Protein AF-A0A3D3I7X6-F1 (afdb_monomer_lite)

Foldseek 3Di:
DDDDVVVVVVVVVVVVVVVVVVQVVLCVLLVHHDDPVDPVRVCCSVCVVVVPDPDPPPDPDD

Radius of gyration: 16.9 Å; chains: 1; bounding box: 46×20×40 Å

Structure (mmCIF, N/CA/C/O backbone):
data_AF-A0A3D3I7X6-F1
#
_entry.id   AF-A0A3D3I7X6-F1
#
loop_
_atom_site.group_PDB
_atom_site.id
_atom_site.type_symbol
_atom_site.label_atom_id
_atom_site.label_alt_id
_atom_site.label_comp_id
_atom_site.label_asym_id
_atom_site.label_entity_id
_atom_site.label_seq_id
_atom_site.pdbx_PDB_ins_code
_atom_site.Cartn_x
_atom_site.Cartn_y
_atom_site.Cartn_z
_atom_site.occupancy
_atom_site.B_iso_or_equiv
_atom_site.auth_seq_id
_atom_site.auth_comp_id
_atom_site.auth_asym_id
_atom_site.auth_atom_id
_atom_site.pdbx_PDB_model_num
ATOM 1 N N . VAL A 1 1 ? 30.604 -12.515 -11.355 1.00 53.25 1 VAL A N 1
ATOM 2 C CA . VAL A 1 1 ? 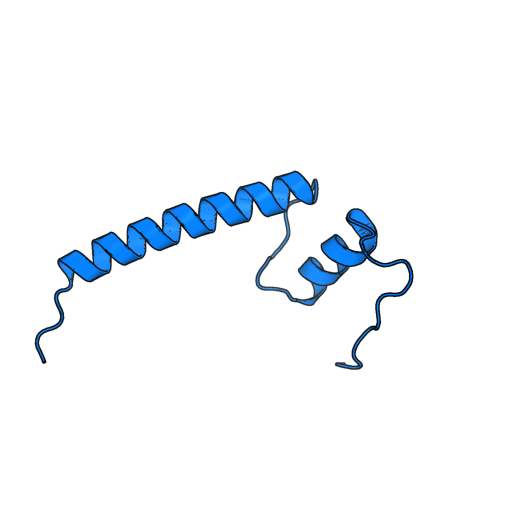29.179 -12.418 -11.748 1.00 53.25 1 VAL A CA 1
ATOM 3 C C . VAL A 1 1 ? 28.926 -10.985 -12.194 1.00 53.25 1 VAL A C 1
ATOM 5 O O . VAL A 1 1 ? 29.156 -10.092 -11.389 1.00 53.25 1 VAL A O 1
ATOM 8 N N . LYS A 1 2 ? 28.584 -10.742 -13.468 1.00 73.88 2 LYS A N 1
ATOM 9 C CA . LYS A 1 2 ? 28.169 -9.411 -13.945 1.00 73.88 2 LYS A CA 1
ATOM 10 C C . LYS A 1 2 ? 26.657 -9.328 -13.781 1.00 73.88 2 LYS A C 1
ATOM 12 O O . LYS A 1 2 ? 25.945 -10.159 -14.331 1.00 73.88 2 LYS A O 1
ATOM 17 N N . VAL A 1 3 ? 26.210 -8.389 -12.965 1.00 74.88 3 VAL A N 1
ATOM 18 C CA . VAL A 1 3 ? 24.794 -8.132 -12.725 1.00 74.88 3 VAL A CA 1
ATOM 19 C C . VAL A 1 3 ? 24.363 -7.044 -13.700 1.00 74.88 3 VAL A C 1
ATOM 21 O O . VAL A 1 3 ? 25.011 -6.002 -13.771 1.00 74.88 3 VAL A O 1
ATOM 24 N N . ASP A 1 4 ? 23.317 -7.314 -14.476 1.00 80.38 4 ASP A N 1
ATOM 25 C CA . ASP A 1 4 ? 22.751 -6.361 -15.427 1.00 80.38 4 ASP A CA 1
ATOM 26 C C . ASP A 1 4 ? 21.926 -5.317 -14.666 1.00 80.38 4 ASP A C 1
ATOM 28 O O . ASP A 1 4 ? 20.783 -5.548 -14.262 1.00 80.38 4 ASP A O 1
ATOM 32 N N . THR A 1 5 ? 22.558 -4.180 -14.392 1.00 84.62 5 THR A N 1
ATOM 33 C CA . THR A 1 5 ? 21.979 -3.092 -13.600 1.00 84.62 5 THR A CA 1
ATOM 34 C C . THR A 1 5 ? 20.807 -2.412 -14.298 1.00 84.62 5 THR A C 1
ATOM 36 O O . THR A 1 5 ? 19.951 -1.849 -13.621 1.00 84.62 5 THR A O 1
ATOM 39 N N . GLU A 1 6 ? 20.757 -2.460 -15.628 1.00 84.75 6 GLU A N 1
ATOM 40 C CA . GLU A 1 6 ? 19.731 -1.797 -16.434 1.00 84.75 6 GLU A CA 1
ATOM 41 C C . GLU A 1 6 ? 18.415 -2.579 -16.362 1.00 84.75 6 GLU A C 1
ATOM 43 O O . GLU A 1 6 ? 17.360 -2.024 -16.046 1.00 84.75 6 GLU A O 1
ATOM 48 N N . THR A 1 7 ? 18.505 -3.904 -16.507 1.00 83.25 7 THR A N 1
ATOM 49 C CA . THR A 1 7 ? 17.361 -4.807 -16.322 1.00 83.25 7 THR A CA 1
ATOM 50 C C . THR A 1 7 ? 16.835 -4.748 -14.885 1.00 83.25 7 THR A C 1
ATOM 52 O O . THR A 1 7 ? 15.627 -4.675 -14.661 1.00 83.25 7 THR A O 1
ATOM 55 N N . LEU A 1 8 ? 17.729 -4.715 -13.893 1.00 84.25 8 LEU A N 1
ATOM 56 C CA . LEU A 1 8 ? 17.353 -4.563 -12.483 1.00 84.25 8 LEU A CA 1
ATOM 57 C C . LEU A 1 8 ? 16.666 -3.229 -12.187 1.00 84.25 8 LEU A C 1
ATOM 59 O O . LEU A 1 8 ? 15.713 -3.204 -11.409 1.00 84.25 8 LEU A O 1
ATOM 63 N N . ALA A 1 9 ? 17.121 -2.134 -12.800 1.00 86.88 9 ALA A N 1
ATOM 64 C CA . ALA A 1 9 ? 16.485 -0.831 -12.649 1.00 86.88 9 ALA A CA 1
ATOM 65 C C . ALA A 1 9 ? 15.061 -0.840 -13.222 1.00 86.88 9 ALA A C 1
ATOM 67 O O . ALA A 1 9 ? 14.133 -0.403 -12.541 1.00 86.88 9 ALA A O 1
ATOM 68 N N . TRP A 1 10 ? 14.869 -1.423 -14.409 1.00 88.62 10 TRP A N 1
ATOM 69 C CA . TRP A 1 10 ? 13.544 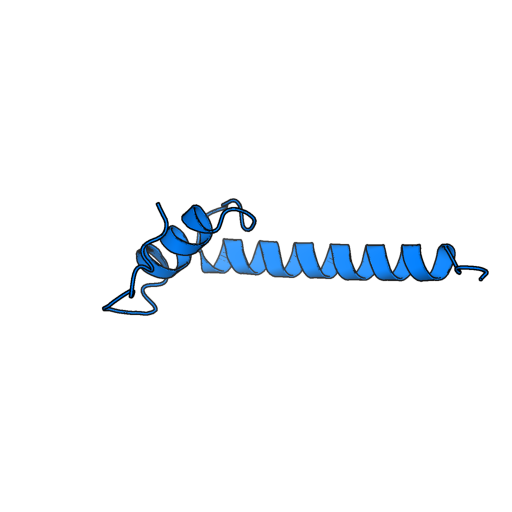-1.577 -15.018 1.00 88.62 10 TRP A CA 1
ATOM 70 C C . TRP A 1 10 ? 12.600 -2.437 -14.160 1.00 88.62 10 TRP A C 1
ATOM 72 O O . TRP A 1 10 ? 11.459 -2.045 -13.909 1.00 88.62 10 TRP A O 1
ATOM 82 N N . MET A 1 11 ? 13.079 -3.575 -13.645 1.00 85.44 11 MET A N 1
ATOM 83 C CA . MET A 1 11 ? 12.284 -4.429 -12.749 1.00 85.44 11 MET A CA 1
ATOM 84 C C . MET A 1 11 ? 11.941 -3.712 -11.440 1.00 85.44 11 MET A C 1
ATOM 86 O O . MET A 1 11 ? 10.812 -3.812 -10.962 1.00 85.44 11 MET A O 1
ATOM 90 N N . SER A 1 12 ? 12.895 -2.968 -10.875 1.00 88.88 12 SER A N 1
ATOM 91 C CA . SER A 1 12 ? 12.690 -2.158 -9.671 1.00 88.88 12 SER A CA 1
ATOM 92 C C . SER A 1 12 ? 11.610 -1.095 -9.890 1.00 88.88 12 SER A C 1
ATOM 94 O O . SER A 1 12 ? 10.719 -0.939 -9.055 1.00 88.88 12 SER A O 1
ATOM 96 N N . GLU A 1 13 ? 11.620 -0.412 -11.038 1.00 90.56 13 GLU A N 1
ATOM 97 C CA . GLU A 1 13 ? 10.585 0.563 -11.396 1.00 90.56 13 GLU A CA 1
ATOM 98 C C . GLU A 1 13 ? 9.202 -0.073 -11.577 1.00 90.56 13 GLU A C 1
ATOM 100 O O . GLU A 1 13 ? 8.209 0.482 -11.097 1.00 90.56 13 GLU A O 1
ATOM 105 N 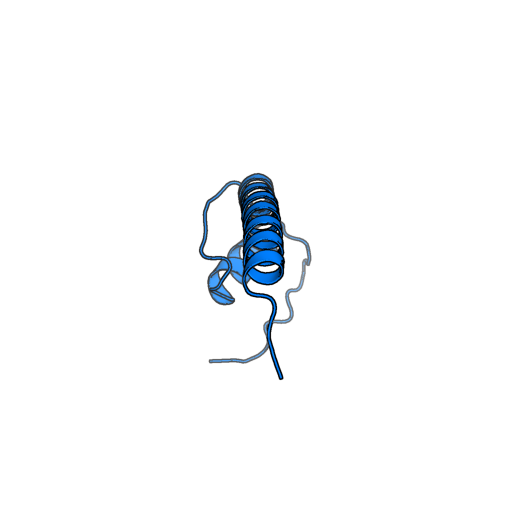N . GLY A 1 14 ? 9.129 -1.234 -12.236 1.00 90.25 14 GLY A N 1
ATOM 106 C CA . GLY A 1 14 ? 7.882 -1.987 -12.393 1.00 90.25 14 GLY A CA 1
ATOM 107 C C . GLY A 1 14 ? 7.292 -2.392 -11.042 1.00 90.25 14 GLY A C 1
ATOM 108 O O . GLY A 1 14 ? 6.153 -2.044 -10.731 1.00 90.25 14 GLY A O 1
ATOM 109 N N . LEU A 1 15 ? 8.109 -3.018 -10.191 1.00 87.38 15 LEU A N 1
ATOM 110 C CA . LEU A 1 15 ? 7.728 -3.410 -8.832 1.00 87.38 15 LEU A CA 1
ATOM 111 C C . LEU A 1 15 ? 7.300 -2.210 -7.984 1.00 87.38 15 LEU A C 1
ATOM 113 O O . LEU A 1 15 ? 6.345 -2.309 -7.215 1.00 87.38 15 LEU A O 1
ATOM 117 N N . LYS A 1 16 ? 7.977 -1.067 -8.128 1.00 89.25 16 LYS A N 1
ATOM 118 C CA . LYS A 1 16 ? 7.617 0.157 -7.410 1.00 89.25 16 LYS A CA 1
ATOM 119 C C . LYS A 1 16 ? 6.242 0.671 -7.838 1.00 89.25 16 LYS A C 1
ATOM 121 O O . LYS A 1 16 ? 5.425 0.970 -6.969 1.00 89.25 16 LYS A O 1
ATOM 126 N N . LYS A 1 17 ? 5.954 0.719 -9.143 1.00 92.19 17 LYS A N 1
ATOM 127 C CA . LYS A 1 17 ? 4.629 1.107 -9.661 1.00 92.19 17 LYS A CA 1
ATOM 128 C C . LYS A 1 17 ? 3.527 0.164 -9.188 1.00 92.19 17 LYS A C 1
ATOM 130 O O . LYS A 1 17 ? 2.466 0.633 -8.777 1.00 92.19 17 LYS A O 1
ATOM 135 N N . ASP A 1 18 ? 3.779 -1.139 -9.221 1.00 90.31 18 ASP A N 1
ATOM 136 C CA . ASP A 1 18 ? 2.813 -2.134 -8.756 1.00 90.31 18 ASP A CA 1
ATOM 137 C C . ASP A 1 18 ? 2.562 -2.001 -7.250 1.00 90.31 18 ASP A C 1
ATOM 139 O O . ASP A 1 18 ? 1.410 -1.990 -6.814 1.00 90.31 18 ASP A O 1
ATOM 143 N N . SER A 1 19 ? 3.619 -1.797 -6.460 1.00 87.38 19 SER A N 1
ATOM 144 C CA . SER A 1 19 ? 3.519 -1.541 -5.020 1.00 87.38 19 SER A CA 1
ATOM 145 C C . SER A 1 19 ? 2.690 -0.286 -4.721 1.00 87.38 19 SER A C 1
ATOM 147 O O . SER A 1 19 ? 1.761 -0.334 -3.916 1.00 87.38 19 SER A O 1
ATOM 149 N N . GLU A 1 20 ? 2.939 0.819 -5.433 1.00 88.88 20 GLU A N 1
ATOM 150 C CA . GLU A 1 20 ? 2.161 2.058 -5.296 1.00 88.88 20 GLU A CA 1
ATOM 151 C C . GLU A 1 20 ? 0.687 1.872 -5.687 1.00 88.88 20 GLU A C 1
ATOM 153 O O . GLU A 1 20 ? -0.206 2.440 -5.049 1.00 88.88 20 GLU A O 1
ATOM 158 N N . LYS A 1 21 ? 0.407 1.072 -6.723 1.00 91.06 21 LYS A N 1
ATOM 159 C CA . LYS A 1 21 ? -0.963 0.760 -7.146 1.00 91.06 21 LYS A CA 1
ATOM 160 C C . LYS A 1 21 ? -1.705 -0.030 -6.068 1.00 91.06 21 LYS A C 1
ATOM 162 O O . LYS A 1 21 ? -2.801 0.372 -5.676 1.00 91.06 21 LYS A O 1
ATOM 167 N N . VAL A 1 22 ? -1.092 -1.097 -5.557 1.00 87.44 22 VAL A N 1
ATOM 168 C CA . VAL A 1 22 ? -1.660 -1.919 -4.477 1.00 87.44 22 VAL A CA 1
ATOM 169 C C . VAL A 1 22 ? -1.857 -1.084 -3.212 1.00 87.44 22 VAL A C 1
ATOM 171 O O . VAL A 1 22 ? -2.910 -1.157 -2.586 1.00 87.44 22 VAL A O 1
ATOM 174 N N . GLN A 1 23 ? -0.898 -0.226 -2.866 1.00 86.00 23 GLN A N 1
ATOM 175 C CA . GLN A 1 23 ? -0.996 0.678 -1.720 1.00 86.00 23 GLN A CA 1
ATOM 176 C C . GLN A 1 23 ? -2.198 1.629 -1.834 1.00 86.00 23 GLN A C 1
ATOM 178 O O . GLN A 1 23 ? -2.961 1.774 -0.878 1.00 86.00 23 GLN A O 1
ATOM 183 N N . LYS A 1 24 ? -2.434 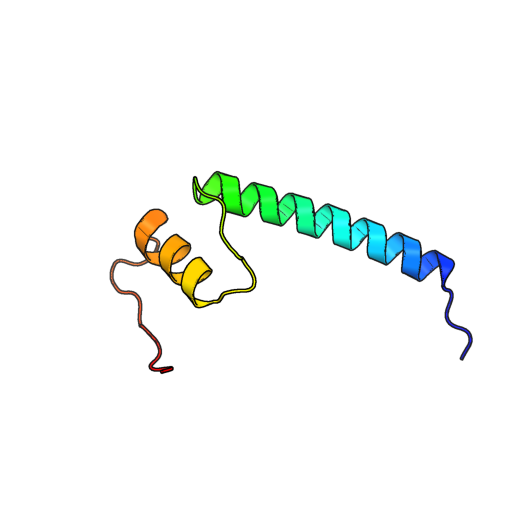2.218 -3.012 1.00 87.75 24 LYS A N 1
ATOM 184 C CA . LYS A 1 24 ? -3.620 3.059 -3.255 1.00 87.75 24 LYS A CA 1
ATOM 185 C C . LYS A 1 24 ? -4.924 2.271 -3.171 1.00 87.75 24 LYS A C 1
ATOM 187 O O . LYS A 1 24 ? -5.903 2.779 -2.627 1.00 87.75 24 LYS A O 1
ATOM 192 N N . GLU A 1 25 ? -4.956 1.050 -3.697 1.00 87.81 25 GLU A N 1
ATOM 193 C CA . GLU A 1 25 ? -6.126 0.173 -3.579 1.00 87.81 25 GLU A CA 1
ATOM 194 C C . GLU A 1 25 ? -6.413 -0.181 -2.115 1.00 87.81 25 GLU A C 1
ATOM 196 O O . GLU A 1 25 ? -7.562 -0.081 -1.688 1.00 87.81 25 GLU A O 1
ATOM 201 N N . ILE A 1 26 ? -5.380 -0.483 -1.322 1.00 84.25 26 ILE A N 1
ATOM 202 C CA . ILE A 1 26 ? -5.495 -0.730 0.121 1.00 84.25 26 ILE A CA 1
ATOM 203 C C . ILE A 1 26 ? -6.096 0.487 0.831 1.00 84.25 26 ILE A C 1
ATOM 205 O O . ILE A 1 26 ? -7.053 0.328 1.584 1.00 84.25 26 ILE A O 1
ATOM 209 N N . TYR A 1 27 ? -5.599 1.698 0.567 1.00 86.75 27 TYR A N 1
ATOM 210 C CA . TYR A 1 27 ? -6.140 2.919 1.181 1.00 86.75 27 TYR A CA 1
ATOM 211 C C . TYR A 1 27 ? -7.576 3.206 0.760 1.00 86.75 27 TYR A C 1
ATOM 213 O O . TYR A 1 27 ? -8.396 3.605 1.585 1.00 86.75 27 TYR A O 1
ATOM 221 N N . LYS A 1 28 ? -7.915 2.945 -0.504 1.00 85.81 28 LYS A N 1
ATOM 222 C CA . LYS A 1 28 ? -9.281 3.104 -1.007 1.00 85.81 28 LYS A CA 1
ATOM 223 C C . LYS A 1 28 ? -10.249 2.111 -0.360 1.00 85.81 28 LYS A C 1
ATOM 225 O O . LYS A 1 28 ? -11.361 2.500 -0.019 1.00 85.81 28 LYS A O 1
ATOM 230 N N . LEU A 1 29 ? -9.835 0.854 -0.193 1.00 81.44 29 LEU A N 1
ATOM 231 C CA . LEU A 1 29 ? -10.627 -0.182 0.478 1.00 81.44 29 LEU A CA 1
ATOM 232 C C . LEU A 1 29 ? -10.758 0.087 1.982 1.00 81.44 29 LEU A C 1
ATOM 234 O O . LEU A 1 29 ? -11.808 -0.170 2.561 1.00 81.44 29 LEU A O 1
ATOM 238 N N . ALA A 1 30 ? -9.708 0.626 2.599 1.00 80.50 30 ALA A N 1
ATOM 239 C CA . ALA A 1 30 ? -9.679 1.002 4.006 1.00 80.50 30 ALA A CA 1
ATOM 240 C C . ALA A 1 30 ? -10.437 2.303 4.317 1.00 80.50 30 ALA A C 1
ATOM 242 O O . ALA A 1 30 ? -10.815 2.527 5.463 1.00 80.50 30 ALA A O 1
ATOM 243 N N . GLY A 1 31 ? -10.612 3.185 3.328 1.00 80.88 31 GLY A N 1
ATOM 244 C CA . GLY A 1 31 ? -11.192 4.519 3.507 1.00 80.88 31 GLY A CA 1
ATOM 245 C C . GLY A 1 31 ? -10.281 5.516 4.235 1.00 80.88 31 GLY A C 1
ATOM 246 O O . GLY A 1 31 ? -10.705 6.635 4.508 1.00 80.88 31 GLY A O 1
ATOM 247 N N . THR A 1 32 ? -9.040 5.135 4.548 1.00 80.88 32 THR A N 1
ATOM 248 C CA . THR A 1 32 ? -8.049 5.982 5.220 1.00 80.88 32 THR A CA 1
ATOM 249 C C . THR A 1 32 ? -6.634 5.581 4.819 1.00 80.88 32 THR A C 1
ATOM 251 O O . THR A 1 32 ? -6.356 4.416 4.527 1.00 80.88 32 THR A O 1
ATOM 254 N N . GLU A 1 33 ? -5.724 6.551 4.837 1.00 83.31 33 GLU A N 1
ATOM 255 C CA . GLU A 1 33 ? -4.294 6.297 4.686 1.00 83.31 33 GLU A CA 1
ATOM 256 C C . GLU A 1 33 ? -3.706 5.824 6.017 1.00 83.31 33 GLU A C 1
ATOM 258 O O . GLU A 1 33 ? -4.024 6.349 7.086 1.00 83.31 33 GLU A O 1
ATOM 263 N N . PHE A 1 34 ? -2.853 4.806 5.954 1.00 84.19 34 PHE A N 1
ATOM 264 C CA . PHE A 1 34 ? -2.152 4.259 7.110 1.00 84.19 34 PHE A CA 1
ATOM 265 C C . PHE A 1 34 ? -0.800 3.680 6.687 1.00 84.19 34 PHE A C 1
ATOM 267 O O . PHE A 1 34 ? -0.523 3.457 5.504 1.00 84.19 34 PHE A O 1
ATOM 274 N N . ASN A 1 35 ? 0.072 3.419 7.653 1.00 83.50 35 ASN A N 1
ATOM 275 C CA . ASN A 1 35 ? 1.358 2.807 7.379 1.00 83.50 35 ASN A CA 1
ATOM 276 C C . ASN A 1 35 ? 1.204 1.287 7.206 1.00 83.50 35 ASN A C 1
ATOM 278 O O . ASN A 1 35 ? 1.079 0.553 8.186 1.00 83.50 35 ASN A O 1
ATOM 282 N N . ILE A 1 36 ? 1.271 0.810 5.959 1.00 81.31 36 ILE A N 1
ATOM 283 C CA . ILE A 1 36 ? 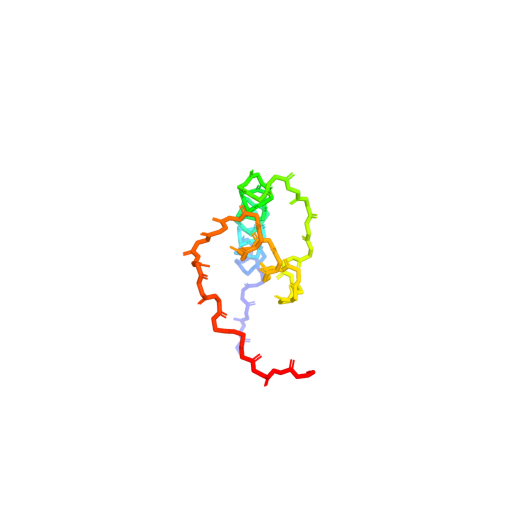1.196 -0.622 5.612 1.00 81.31 36 ILE A CA 1
ATOM 284 C C . ILE A 1 36 ? 2.375 -1.411 6.207 1.00 81.31 36 ILE A C 1
ATOM 286 O O . ILE A 1 36 ? 2.240 -2.593 6.508 1.00 81.31 36 ILE A O 1
ATOM 290 N N . ALA A 1 37 ? 3.520 -0.763 6.446 1.00 80.81 37 ALA A N 1
ATOM 291 C CA . ALA A 1 37 ? 4.659 -1.399 7.106 1.00 80.81 37 ALA A CA 1
ATOM 292 C C . ALA A 1 37 ? 4.463 -1.560 8.624 1.00 80.81 37 ALA A C 1
ATOM 294 O O . ALA A 1 37 ? 5.283 -2.210 9.269 1.00 80.81 37 ALA A O 1
ATOM 295 N N . SER A 1 38 ? 3.405 -0.981 9.211 1.00 82.44 38 SER A N 1
ATOM 296 C CA . SER A 1 38 ? 3.055 -1.160 10.621 1.00 82.44 38 SER A CA 1
ATOM 297 C C . SER A 1 38 ? 1.978 -2.241 10.770 1.00 82.44 38 SER A C 1
ATOM 299 O O . SER A 1 38 ? 0.804 -1.975 10.497 1.00 82.44 38 SER A O 1
ATOM 301 N N . PRO A 1 39 ? 2.319 -3.442 11.282 1.00 79.25 39 PRO A N 1
ATOM 302 C CA . PRO A 1 39 ? 1.348 -4.518 11.483 1.00 79.25 39 PRO A CA 1
ATOM 303 C C . PRO A 1 39 ? 0.188 -4.108 12.396 1.00 79.25 39 PRO A C 1
ATOM 305 O O . PRO A 1 39 ? -0.926 -4.603 12.245 1.00 79.25 39 PRO A O 1
ATOM 308 N N . LYS A 1 40 ? 0.438 -3.178 13.328 1.00 81.81 40 LYS A N 1
ATOM 309 C CA . LYS A 1 40 ? -0.577 -2.650 14.240 1.00 81.81 40 LYS A CA 1
ATOM 310 C C . LYS A 1 40 ? -1.654 -1.861 13.492 1.00 81.81 40 LYS A C 1
ATOM 312 O O . LYS A 1 40 ? -2.830 -2.154 13.664 1.00 81.81 40 LYS A O 1
ATOM 317 N N . GLN A 1 41 ? -1.255 -0.918 12.634 1.00 82.31 41 GLN A N 1
ATOM 318 C CA . GLN A 1 41 ? -2.204 -0.109 11.859 1.00 82.31 41 GLN A CA 1
ATOM 319 C C . GLN A 1 41 ? -2.931 -0.942 10.801 1.00 82.31 41 GLN A C 1
ATOM 321 O O . GLN A 1 41 ? -4.140 -0.813 10.647 1.00 82.31 41 GLN A O 1
ATOM 326 N N . VAL A 1 42 ? -2.222 -1.851 10.122 1.00 82.25 42 VAL A N 1
ATOM 327 C CA . VAL A 1 42 ? -2.844 -2.822 9.205 1.00 82.25 42 VAL A CA 1
ATOM 328 C C . VAL A 1 42 ? -3.902 -3.651 9.943 1.00 82.25 42 VAL A C 1
ATOM 330 O O . VAL A 1 42 ? -4.999 -3.847 9.428 1.00 82.25 42 VAL A O 1
ATOM 333 N N . GLY A 1 43 ? -3.596 -4.100 11.164 1.00 77.00 43 GLY A N 1
ATOM 334 C CA . GLY A 1 43 ? -4.526 -4.834 12.017 1.00 77.00 43 GLY A CA 1
ATOM 335 C C . GLY A 1 43 ? -5.775 -4.025 12.366 1.00 77.00 43 GLY A C 1
ATOM 336 O O . GLY A 1 43 ? -6.877 -4.511 12.141 1.00 77.00 43 GLY A O 1
ATOM 337 N N . GLU A 1 44 ? -5.623 -2.797 12.864 1.00 81.12 44 GLU A N 1
ATOM 338 C CA . GLU A 1 44 ? -6.754 -1.905 13.180 1.00 81.12 44 GLU A CA 1
ATOM 339 C C . GLU A 1 44 ? -7.659 -1.705 11.950 1.00 81.12 44 GLU A C 1
ATOM 341 O O . GLU A 1 44 ? -8.870 -1.872 12.020 1.00 81.12 44 GLU A O 1
ATOM 346 N N . ILE A 1 45 ? -7.094 -1.478 10.765 1.00 81.12 45 ILE A N 1
ATOM 347 C CA . ILE A 1 45 ? -7.879 -1.307 9.533 1.00 81.12 45 ILE A CA 1
ATOM 348 C C . ILE A 1 45 ? -8.596 -2.600 9.108 1.00 81.12 45 ILE A C 1
ATOM 350 O O . ILE A 1 45 ? -9.787 -2.578 8.786 1.00 81.12 45 ILE A O 1
ATOM 354 N N . LEU A 1 46 ? -7.894 -3.736 9.108 1.00 75.12 46 LEU A N 1
ATOM 355 C CA . LEU A 1 46 ? -8.458 -5.025 8.696 1.00 75.12 46 LEU A CA 1
ATOM 356 C C . LEU A 1 46 ? -9.536 -5.533 9.667 1.00 75.12 46 LEU A C 1
ATOM 358 O O . LEU A 1 46 ? -10.520 -6.136 9.231 1.00 75.12 46 LEU A O 1
ATOM 362 N N . PHE A 1 47 ? -9.353 -5.308 10.969 1.00 73.25 47 PHE A N 1
ATOM 363 C CA . PHE A 1 47 ? -10.239 -5.829 12.010 1.00 73.25 47 PHE A CA 1
ATOM 364 C C . PHE A 1 47 ? -11.334 -4.840 12.420 1.00 73.25 47 PHE A C 1
ATOM 366 O O . PHE A 1 47 ? -12.472 -5.273 12.603 1.00 73.25 47 PHE A O 1
ATOM 373 N N . ASP A 1 48 ? -11.038 -3.542 12.515 1.00 67.12 48 ASP A N 1
ATOM 374 C CA . ASP A 1 48 ? -12.007 -2.538 12.972 1.00 67.12 48 ASP A CA 1
ATOM 375 C C . ASP A 1 48 ? -12.844 -1.972 11.813 1.00 67.12 48 ASP A C 1
ATOM 377 O O . ASP A 1 48 ? -14.067 -1.872 11.946 1.00 67.12 48 ASP A O 1
ATOM 381 N N . ASN A 1 49 ? -12.222 -1.645 10.666 1.00 64.81 49 ASN A N 1
ATOM 382 C CA . ASN A 1 49 ? -12.927 -1.056 9.513 1.00 64.81 49 ASN A CA 1
ATOM 383 C C . ASN A 1 49 ? -13.521 -2.111 8.574 1.00 64.81 49 ASN A C 1
ATOM 385 O O . ASN A 1 49 ? -14.703 -2.045 8.241 1.00 64.81 49 ASN A O 1
ATOM 389 N N . LEU A 1 50 ? -12.723 -3.096 8.153 1.00 67.56 50 LEU A N 1
ATOM 390 C CA . LEU A 1 50 ? -13.175 -4.116 7.197 1.00 67.56 50 LEU A CA 1
ATOM 391 C C . LEU A 1 50 ? -13.982 -5.249 7.854 1.00 67.56 50 LEU A C 1
ATOM 393 O O . LEU A 1 50 ? -14.635 -6.005 7.138 1.00 67.56 50 LEU A O 1
ATOM 397 N N . LYS A 1 51 ? -13.961 -5.363 9.196 1.00 63.91 51 LYS A N 1
ATOM 398 C CA . LYS A 1 51 ? -14.722 -6.340 10.008 1.00 63.91 51 LYS A CA 1
ATOM 399 C C . LYS A 1 51 ? -14.770 -7.754 9.406 1.00 63.91 51 LYS A C 1
ATOM 401 O O . LYS A 1 51 ? -15.785 -8.441 9.478 1.00 63.91 51 LYS A O 1
ATOM 406 N N . LEU A 1 52 ? -13.661 -8.214 8.824 1.00 60.22 52 LEU A N 1
ATOM 407 C CA . LEU A 1 52 ? -13.600 -9.501 8.114 1.00 60.22 52 LEU A CA 1
ATOM 408 C C . LEU A 1 52 ? -13.669 -10.722 9.053 1.00 60.22 52 LEU A C 1
ATOM 410 O O . LEU A 1 52 ? -13.780 -11.854 8.591 1.00 60.22 52 LEU A O 1
ATOM 414 N N . VAL A 1 53 ? -13.622 -10.510 10.372 1.00 50.00 53 VAL A N 1
ATOM 415 C CA . VAL A 1 53 ? -13.757 -11.554 11.394 1.00 50.00 53 VAL A CA 1
ATOM 416 C C . VAL A 1 53 ? -14.450 -10.998 12.639 1.00 50.00 53 VAL A C 1
ATOM 418 O O . VAL A 1 53 ? -13.902 -10.136 13.316 1.00 50.00 53 VAL A O 1
ATOM 421 N N . ASP A 1 54 ? -15.594 -11.580 13.012 1.00 55.00 54 ASP A N 1
ATOM 422 C CA . ASP A 1 54 ? -16.289 -11.318 14.291 1.00 55.00 54 ASP A CA 1
ATOM 423 C C . ASP A 1 54 ? -15.444 -11.694 15.527 1.00 55.00 54 ASP A C 1
ATOM 425 O O . ASP A 1 54 ? -15.721 -11.281 16.653 1.00 55.00 54 ASP A O 1
ATOM 429 N N . LYS A 1 55 ? -14.396 -12.508 15.338 1.00 52.72 55 LYS A N 1
ATOM 430 C CA . LYS A 1 55 ? -13.459 -12.929 16.388 1.00 52.72 55 LYS A CA 1
ATOM 431 C C . LYS A 1 55 ? -12.018 -12.868 15.882 1.00 52.72 55 LYS A C 1
ATOM 433 O O . LYS A 1 55 ? -11.464 -13.902 15.498 1.00 52.72 55 LYS A O 1
ATOM 438 N N . PRO A 1 56 ? -11.373 -11.691 15.904 1.00 57.25 56 PRO A N 1
ATOM 439 C CA . PRO A 1 56 ? -9.945 -11.597 15.656 1.00 57.25 56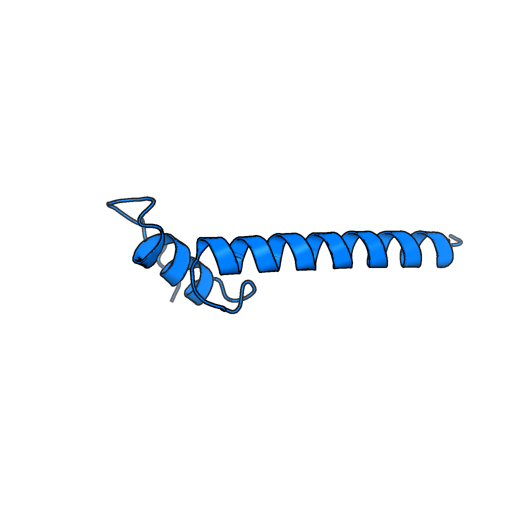 PRO A CA 1
ATOM 440 C C . PRO A 1 56 ? -9.213 -12.387 16.748 1.00 57.25 56 PRO A C 1
ATOM 442 O O . PRO A 1 56 ? -9.229 -12.012 17.924 1.00 57.25 56 PRO A O 1
ATOM 445 N N . LYS A 1 57 ? -8.558 -13.498 16.390 1.00 53.66 57 LYS A N 1
ATOM 446 C CA . LYS A 1 57 ? -7.564 -14.117 17.273 1.00 53.66 57 LYS A CA 1
ATOM 447 C C . LYS A 1 57 ? -6.360 -13.179 17.322 1.00 53.66 57 LYS A C 1
ATOM 449 O O . LYS A 1 57 ? -5.459 -13.283 16.497 1.00 53.66 57 LYS A O 1
ATOM 454 N N . LYS A 1 58 ? -6.356 -12.255 18.287 1.00 57.28 58 LYS A N 1
ATOM 455 C CA . LYS A 1 58 ? -5.165 -11.471 18.630 1.00 57.28 58 LYS A CA 1
ATOM 456 C C . LYS A 1 58 ? -4.066 -12.452 19.035 1.00 57.28 58 LYS A C 1
ATOM 458 O O . LYS A 1 58 ? -4.183 -13.130 20.057 1.00 57.28 58 LYS A O 1
ATOM 463 N N . THR A 1 59 ? -3.015 -12.565 18.233 1.00 59.81 59 THR A N 1
ATOM 464 C CA . THR A 1 59 ? -1.791 -13.228 18.681 1.00 59.81 59 THR A CA 1
ATOM 465 C C . THR A 1 59 ? -1.173 -12.369 19.780 1.00 59.81 59 THR A C 1
ATOM 467 O O . THR A 1 59 ? -1.076 -11.151 19.638 1.00 59.81 59 THR A O 1
ATOM 470 N N . LYS A 1 60 ? -0.804 -12.988 20.909 1.00 43.84 60 LYS A N 1
ATOM 471 C CA . LYS A 1 60 ? -0.075 -12.322 21.995 1.00 43.84 60 LYS A CA 1
ATOM 472 C C . LYS A 1 60 ? 1.323 -11.967 21.494 1.00 43.84 60 LYS A C 1
ATOM 474 O O . LYS A 1 60 ? 2.236 -12.775 21.604 1.00 43.84 60 LYS A O 1
ATOM 479 N N . THR A 1 61 ? 1.488 -10.773 20.962 1.00 47.72 61 THR A N 1
ATOM 480 C CA . THR A 1 61 ? 2.804 -10.155 20.814 1.00 47.72 61 THR A CA 1
ATOM 481 C C . THR A 1 61 ? 2.689 -8.781 21.438 1.00 47.72 61 THR A C 1
ATOM 483 O O . THR A 1 61 ? 1.942 -7.937 20.939 1.00 47.72 61 THR A O 1
ATOM 486 N N . GLY A 1 62 ? 3.304 -8.661 22.618 1.00 42.22 62 GLY A N 1
ATOM 487 C CA . GLY A 1 62 ? 3.549 -7.381 23.273 1.00 42.22 62 GLY A CA 1
ATOM 488 C C . GLY A 1 62 ? 4.542 -6.528 22.503 1.00 42.22 62 GLY A C 1
ATOM 489 O O . GLY A 1 62 ? 5.088 -7.020 21.488 1.00 42.22 62 GLY A O 1
#

pLDDT: mean 76.74, std 13.4, range [42.22, 92.19]

Secondary structure (DSSP, 8-state):
----HHHHHHHHHHHHHHHHHHHHHHHHHHTS---TT-HHHHHHIIIIIS---SS-------

Sequence (62 aa):
VKVDTETLAWMSEGLKKDSEKVQKEIYKLAGTEFNIASPKQVGEILFDNLKLVDKPKKTKTG